Protein AF-A0A3B8JFV1-F1 (afdb_monomer_lite)

Sequence (85 aa):
VEVRSENDYGETAEKEIAKKRVDYFEAGTLVVWDVDVLRGQLIQVYRASEPLHPTVYRRGEIAWAEPALPGWSMAVERLFPPIWQ

pLDDT: mean 94.21, std 7.23, range [50.88, 98.44]

Foldseek 3Di:
DAEDDPPCDDDVNVVVVLVVLVVCLVVVNAWDWYAYVDPQQWIFIAGSVHRPHTDIGHQPDKDDGPPVDPPDIDHSNVSYDDPPD

Radius of gyration: 13.17 Å; chains: 1; bounding box: 35×34×31 Å

Structure (mmCIF, N/CA/C/O backbone):
data_AF-A0A3B8JFV1-F1
#
_entry.id   AF-A0A3B8JFV1-F1
#
loop_
_atom_site.group_PDB
_atom_site.id
_atom_site.type_symbol
_atom_site.label_atom_id
_atom_site.label_alt_id
_atom_site.label_comp_id
_atom_site.label_asym_id
_atom_site.label_entity_id
_atom_site.label_seq_id
_atom_site.pdbx_PDB_ins_code
_atom_site.Cartn_x
_atom_site.Cartn_y
_atom_site.Cartn_z
_atom_site.occupancy
_atom_site.B_iso_or_equiv
_atom_site.auth_seq_id
_atom_site.auth_comp_id
_atom_site.auth_asym_id
_atom_site.auth_atom_id
_atom_site.pdbx_PDB_model_num
ATOM 1 N N . VAL A 1 1 ? 4.530 -1.203 2.648 1.00 95.88 1 VAL A N 1
ATOM 2 C CA . VAL A 1 1 ? 3.113 -1.179 3.081 1.00 95.88 1 VAL A CA 1
ATOM 3 C C . VAL A 1 1 ? 2.871 0.183 3.691 1.00 95.88 1 VAL A C 1
ATOM 5 O O . VAL A 1 1 ? 3.685 0.590 4.506 1.00 95.88 1 VAL A O 1
ATOM 8 N N . GLU A 1 2 ? 1.814 0.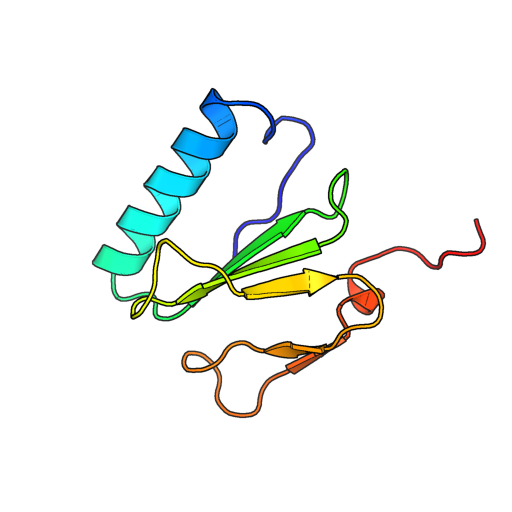862 3.273 1.00 96.44 2 GLU A N 1
ATOM 9 C CA . GLU A 1 2 ? 1.332 2.139 3.798 1.00 96.44 2 GLU A CA 1
ATOM 10 C C . GLU A 1 2 ? -0.021 1.881 4.458 1.00 96.44 2 GLU A C 1
ATOM 12 O O . GLU A 1 2 ? -0.884 1.244 3.854 1.00 96.44 2 GLU A O 1
ATOM 17 N N . VAL A 1 3 ? -0.198 2.319 5.701 1.00 95.81 3 VAL A N 1
ATOM 18 C CA . VAL A 1 3 ? -1.465 2.181 6.430 1.00 95.81 3 VAL A CA 1
ATOM 19 C C . VAL A 1 3 ? -1.979 3.577 6.717 1.00 95.81 3 VAL A C 1
ATOM 21 O O . VAL A 1 3 ? -1.289 4.362 7.365 1.00 95.81 3 VAL A O 1
ATOM 24 N N . ARG A 1 4 ? -3.180 3.882 6.226 1.00 95.75 4 ARG A N 1
ATOM 25 C CA . ARG A 1 4 ? -3.764 5.214 6.360 1.00 95.75 4 ARG A CA 1
ATOM 26 C C . ARG A 1 4 ? -4.190 5.498 7.793 1.00 95.75 4 ARG A C 1
ATOM 28 O O . ARG A 1 4 ? -4.845 4.685 8.446 1.00 95.75 4 ARG A O 1
ATOM 35 N N . SER A 1 5 ? -3.867 6.701 8.238 1.00 93.94 5 SER A N 1
ATOM 36 C CA . SER A 1 5 ? -4.351 7.341 9.456 1.00 93.94 5 SER A CA 1
ATOM 37 C C . SER A 1 5 ? -5.453 8.358 9.137 1.00 93.94 5 SER A C 1
ATOM 39 O O . SER A 1 5 ? -5.755 8.635 7.977 1.00 93.94 5 SER A O 1
ATOM 41 N N . GLU A 1 6 ? -6.073 8.943 10.163 1.00 92.62 6 GLU A N 1
ATOM 42 C CA . GLU A 1 6 ? -7.180 9.906 10.024 1.00 92.62 6 GLU A CA 1
ATOM 43 C C . GLU A 1 6 ? -6.857 11.128 9.149 1.00 92.62 6 GLU A C 1
ATOM 45 O O . GLU A 1 6 ? -7.768 11.719 8.565 1.00 92.62 6 GLU A O 1
ATOM 50 N N . ASN A 1 7 ? -5.575 11.484 9.038 1.00 93.19 7 ASN A N 1
ATOM 51 C CA . ASN A 1 7 ? -5.099 12.643 8.283 1.00 93.19 7 ASN A CA 1
ATOM 52 C C . ASN A 1 7 ? -4.660 12.299 6.850 1.00 93.19 7 ASN A C 1
ATOM 54 O O . ASN A 1 7 ? -4.316 13.198 6.087 1.00 93.19 7 ASN A O 1
ATOM 58 N N . ASP A 1 8 ? -4.715 11.025 6.457 1.00 94.44 8 ASP A N 1
ATOM 59 C CA . ASP A 1 8 ? -4.275 10.550 5.140 1.00 94.44 8 ASP A CA 1
ATOM 60 C C . ASP A 1 8 ? -5.413 10.568 4.101 1.00 94.44 8 ASP A C 1
ATOM 62 O O . ASP A 1 8 ? -5.571 9.651 3.290 1.00 94.44 8 ASP A O 1
ATOM 66 N N . TYR A 1 9 ? -6.232 11.626 4.129 1.00 94.75 9 TYR A N 1
ATOM 67 C CA . TYR A 1 9 ? -7.361 11.810 3.216 1.00 94.75 9 TYR A CA 1
ATOM 68 C C . TYR A 1 9 ? -7.421 13.215 2.629 1.00 94.75 9 TYR A C 1
ATOM 70 O O . TYR A 1 9 ? -7.085 14.208 3.273 1.00 94.75 9 TYR A O 1
ATOM 78 N N . GLY A 1 10 ? -7.957 13.290 1.413 1.00 95.56 10 GLY A N 1
ATOM 79 C CA . GLY A 1 10 ? -8.058 14.523 0.642 1.00 95.56 10 GLY A CA 1
ATOM 80 C C . GLY A 1 10 ? -6.930 14.648 -0.376 1.00 95.56 10 GLY A C 1
ATOM 81 O O . GLY A 1 10 ? -5.961 13.895 -0.361 1.00 95.56 10 GLY A O 1
ATOM 82 N N . GLU A 1 11 ? -7.073 15.610 -1.285 1.00 96.81 11 GLU A N 1
ATOM 83 C CA . GLU A 1 11 ? -6.232 15.720 -2.481 1.00 96.81 11 GLU A CA 1
ATOM 84 C C . GLU A 1 11 ? -4.727 15.763 -2.168 1.00 96.81 11 GLU A C 1
ATOM 86 O O . GLU A 1 11 ? -3.937 15.098 -2.836 1.00 96.81 11 GLU A O 1
ATOM 91 N N . THR A 1 12 ? -4.324 16.510 -1.138 1.00 96.88 12 THR A N 1
ATOM 92 C CA . THR A 1 12 ? -2.919 16.588 -0.720 1.00 96.88 12 THR A CA 1
ATOM 93 C C . THR A 1 12 ? -2.403 15.239 -0.229 1.00 96.88 12 THR A C 1
ATOM 95 O O . THR A 1 12 ? -1.332 14.816 -0.650 1.00 96.88 12 THR A O 1
ATOM 98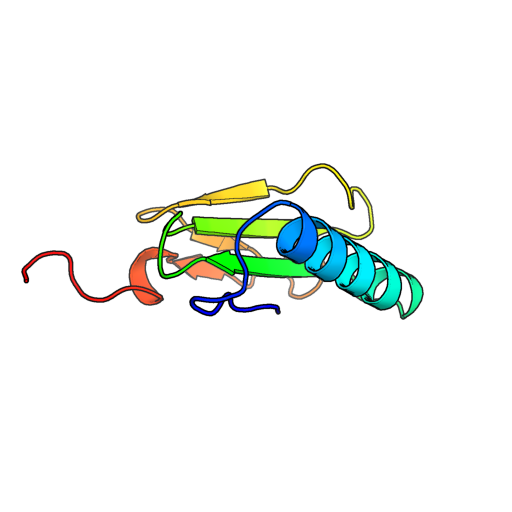 N N . ALA A 1 13 ? -3.165 14.533 0.609 1.00 95.31 13 ALA A N 1
ATOM 99 C CA . ALA A 1 13 ? -2.755 13.231 1.124 1.00 95.31 13 ALA A CA 1
ATOM 100 C C . ALA A 1 13 ? -2.624 12.188 0.003 1.00 95.31 13 ALA A C 1
ATOM 102 O O . ALA A 1 13 ? -1.647 11.442 -0.022 1.00 95.31 13 ALA A O 1
ATOM 103 N N . GLU A 1 14 ? -3.539 12.187 -0.975 1.00 95.25 14 GLU A N 1
ATOM 104 C CA . GLU A 1 14 ? -3.431 11.298 -2.141 1.00 95.25 14 GLU A CA 1
ATOM 105 C C . GLU A 1 14 ? -2.159 11.571 -2.954 1.00 95.25 14 GLU A C 1
ATOM 107 O O . GLU A 1 14 ? -1.498 10.633 -3.404 1.00 95.25 14 GLU A O 1
ATOM 112 N N . LYS A 1 15 ? -1.783 12.847 -3.119 1.00 96.56 15 LYS A N 1
ATOM 113 C CA . LYS A 1 15 ? -0.539 13.234 -3.803 1.00 96.56 15 LYS A CA 1
ATOM 114 C C . LYS A 1 15 ? 0.697 12.783 -3.030 1.00 96.56 15 LYS A C 1
ATOM 116 O O . LYS A 1 15 ? 1.621 12.254 -3.643 1.00 96.56 15 LYS A O 1
ATOM 121 N N . GLU A 1 16 ? 0.712 12.945 -1.709 1.00 96.44 16 GLU A N 1
ATOM 122 C CA . GLU A 1 16 ? 1.841 12.519 -0.875 1.00 96.44 16 GLU A CA 1
ATOM 123 C C . GLU A 1 16 ? 1.999 10.993 -0.859 1.00 96.44 16 GLU A C 1
ATOM 125 O O . GLU A 1 16 ? 3.110 10.491 -1.037 1.00 96.44 16 GLU A O 1
ATOM 130 N N . ILE A 1 17 ? 0.902 10.235 -0.739 1.00 95.19 17 ILE A N 1
ATOM 131 C CA . ILE A 1 17 ? 0.937 8.769 -0.864 1.00 95.19 17 ILE A CA 1
ATOM 132 C C . ILE A 1 17 ? 1.433 8.376 -2.259 1.00 95.19 17 ILE A C 1
ATOM 134 O O . ILE A 1 17 ? 2.310 7.520 -2.382 1.00 95.19 17 ILE A O 1
ATOM 138 N N . ALA A 1 18 ? 0.925 9.011 -3.321 1.00 96.12 18 ALA A N 1
ATOM 139 C CA . ALA A 1 18 ? 1.370 8.728 -4.683 1.00 96.12 18 ALA A CA 1
AT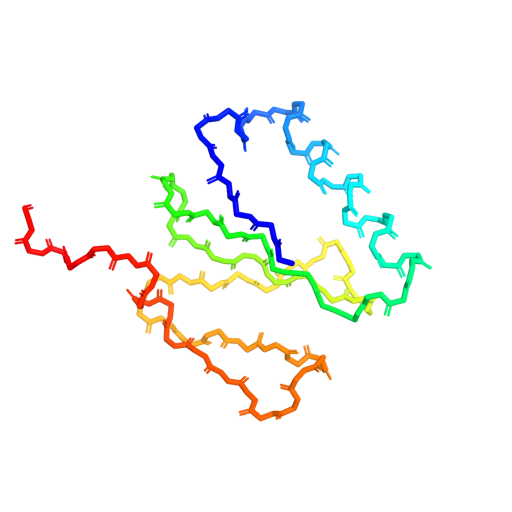OM 140 C C . ALA A 1 18 ? 2.871 8.989 -4.872 1.00 96.12 18 ALA A C 1
ATOM 142 O O . ALA A 1 18 ? 3.551 8.157 -5.469 1.00 96.12 18 ALA A O 1
ATOM 143 N N . LYS A 1 19 ? 3.393 10.089 -4.319 1.00 96.50 19 LYS A N 1
ATOM 144 C CA . LYS A 1 19 ? 4.819 10.425 -4.361 1.00 96.50 19 LYS A CA 1
ATOM 145 C C . LYS A 1 19 ? 5.673 9.372 -3.653 1.00 96.50 19 LYS A C 1
ATOM 147 O O . LYS A 1 19 ? 6.603 8.854 -4.259 1.00 96.50 19 LYS A O 1
ATOM 152 N N . LYS A 1 20 ? 5.308 8.975 -2.429 1.00 96.06 20 LYS A N 1
ATOM 153 C CA . LYS A 1 20 ? 6.016 7.907 -1.699 1.00 96.06 20 LYS A CA 1
ATOM 154 C C . LYS A 1 20 ? 6.063 6.600 -2.490 1.00 96.06 20 LYS A C 1
ATOM 156 O O . LYS A 1 20 ? 7.097 5.942 -2.535 1.00 96.06 20 LYS A O 1
ATOM 161 N N . ARG A 1 21 ? 4.955 6.222 -3.143 1.00 97.31 21 ARG A N 1
ATOM 162 C CA . ARG A 1 21 ? 4.912 5.013 -3.984 1.00 97.31 21 ARG A CA 1
ATOM 163 C C . ARG A 1 21 ? 5.910 5.084 -5.138 1.00 97.31 21 ARG A C 1
ATOM 165 O O . ARG A 1 21 ? 6.538 4.070 -5.420 1.00 97.31 21 ARG A O 1
ATOM 172 N N . VAL A 1 22 ? 6.056 6.245 -5.784 1.00 97.44 22 VAL A N 1
ATOM 173 C CA . VAL A 1 22 ? 7.063 6.445 -6.841 1.00 97.44 22 VAL A CA 1
ATOM 174 C C . VAL A 1 22 ? 8.461 6.196 -6.283 1.00 97.44 22 VAL A C 1
ATOM 176 O O . VAL A 1 22 ? 9.158 5.333 -6.811 1.00 97.44 22 VAL A O 1
ATOM 179 N N . ASP A 1 23 ? 8.813 6.837 -5.166 1.00 97.88 23 ASP A N 1
ATOM 180 C CA . ASP A 1 23 ? 10.125 6.668 -4.527 1.00 97.88 23 ASP A CA 1
ATOM 181 C C . ASP A 1 23 ? 10.395 5.190 -4.167 1.00 97.88 23 ASP A C 1
ATOM 183 O O . ASP A 1 23 ? 11.496 4.671 -4.358 1.00 97.88 23 ASP A O 1
ATOM 187 N N . TYR A 1 24 ? 9.376 4.464 -3.691 1.00 98.25 24 TYR A N 1
ATOM 188 C CA . TYR A 1 24 ? 9.488 3.034 -3.390 1.00 98.25 24 TYR A CA 1
ATOM 189 C C . TYR A 1 24 ? 9.749 2.182 -4.629 1.00 98.25 24 TYR A C 1
ATOM 191 O O . TYR A 1 24 ? 10.575 1.265 -4.568 1.00 98.25 24 TYR A O 1
ATOM 199 N N . PHE A 1 25 ? 9.063 2.458 -5.738 1.00 97.94 25 PHE A N 1
ATOM 200 C CA . PHE A 1 25 ? 9.273 1.738 -6.991 1.00 97.94 25 PHE A CA 1
ATOM 201 C C . PHE A 1 25 ? 10.643 2.047 -7.604 1.00 97.94 25 PHE A C 1
ATOM 203 O O . PHE A 1 25 ? 11.320 1.121 -8.047 1.00 97.94 25 PHE A O 1
ATOM 210 N N . GLU A 1 26 ? 11.101 3.301 -7.555 1.00 97.62 26 GLU A N 1
ATOM 211 C CA . GLU A 1 26 ? 12.456 3.683 -7.981 1.00 97.62 26 GLU A CA 1
ATOM 212 C C . GLU A 1 26 ? 13.542 2.995 -7.139 1.00 97.62 26 GLU A C 1
ATOM 214 O O . GLU A 1 26 ? 14.586 2.607 -7.664 1.00 97.62 26 GLU A O 1
ATOM 219 N N . ALA A 1 27 ? 13.269 2.748 -5.854 1.00 98.00 27 ALA A N 1
ATOM 220 C CA . ALA A 1 27 ? 14.136 1.978 -4.962 1.00 98.00 27 ALA A CA 1
ATOM 221 C C . ALA A 1 27 ? 14.065 0.446 -5.166 1.00 98.00 27 ALA A C 1
ATOM 223 O O . ALA A 1 27 ? 14.687 -0.304 -4.412 1.00 98.00 27 ALA A O 1
ATOM 224 N N . GLY A 1 28 ? 13.319 -0.045 -6.162 1.00 97.81 28 GLY A N 1
ATOM 225 C CA . GLY A 1 28 ? 13.230 -1.471 -6.495 1.00 97.81 28 GLY A CA 1
ATOM 226 C C . GLY A 1 28 ? 12.165 -2.257 -5.722 1.00 97.81 28 GLY A C 1
ATOM 227 O O . GLY A 1 28 ? 12.157 -3.488 -5.768 1.00 97.81 28 GLY A O 1
ATOM 228 N N . THR A 1 29 ? 11.243 -1.582 -5.028 1.00 98.25 29 THR A N 1
ATOM 229 C CA . THR A 1 29 ? 10.076 -2.250 -4.428 1.00 98.25 29 THR A CA 1
ATOM 230 C C . THR A 1 29 ? 9.221 -2.872 -5.530 1.00 98.25 29 THR A C 1
ATOM 232 O O . THR A 1 29 ? 8.903 -2.213 -6.509 1.00 98.25 29 THR A O 1
ATOM 235 N N . LEU A 1 30 ? 8.805 -4.132 -5.385 1.00 98.38 30 LEU A N 1
ATOM 236 C CA . LEU A 1 30 ? 7.990 -4.801 -6.411 1.00 98.38 30 LEU A CA 1
ATOM 237 C C . LEU A 1 30 ? 6.486 -4.552 -6.242 1.00 98.38 30 LEU A C 1
ATOM 239 O O . LEU A 1 30 ? 5.748 -4.487 -7.227 1.00 98.38 30 LEU A O 1
ATOM 243 N N . VAL A 1 31 ? 6.026 -4.432 -4.994 1.00 98.44 31 VAL A N 1
ATOM 244 C CA . VAL A 1 31 ? 4.610 -4.317 -4.629 1.00 98.44 31 VAL A CA 1
ATOM 245 C C . VAL A 1 31 ? 4.452 -3.353 -3.456 1.00 98.44 31 VAL A C 1
ATOM 247 O O . VAL A 1 31 ? 5.140 -3.489 -2.445 1.00 98.44 31 VAL A O 1
ATOM 250 N N . VAL A 1 32 ? 3.503 -2.421 -3.554 1.00 98.44 32 VAL A N 1
ATOM 251 C CA . VAL A 1 32 ? 3.103 -1.537 -2.452 1.00 98.44 32 VAL A CA 1
ATOM 252 C C . VAL A 1 32 ? 1.626 -1.751 -2.144 1.00 98.44 32 VAL A C 1
ATOM 254 O O . VAL A 1 32 ? 0.779 -1.656 -3.027 1.00 98.44 32 VAL A O 1
ATOM 257 N N . TRP A 1 33 ? 1.319 -2.034 -0.881 1.00 98.19 33 TRP A N 1
ATOM 258 C CA . TRP A 1 33 ? -0.048 -2.036 -0.360 1.00 98.19 33 TRP A CA 1
ATOM 259 C C . TRP A 1 33 ? -0.336 -0.687 0.293 1.00 98.19 33 TRP A C 1
ATOM 261 O O . TRP A 1 33 ? 0.411 -0.308 1.192 1.00 98.19 33 TRP A O 1
ATOM 271 N N . ASP A 1 34 ? -1.393 -0.009 -0.144 1.00 97.62 34 ASP A N 1
ATOM 272 C CA . ASP A 1 34 ? -2.027 1.138 0.519 1.00 97.62 34 ASP A CA 1
ATOM 273 C C . ASP A 1 34 ? -3.303 0.628 1.205 1.00 97.62 34 ASP A C 1
ATOM 275 O O . ASP A 1 34 ? -4.237 0.167 0.542 1.00 97.62 34 ASP A O 1
ATOM 279 N N . VAL A 1 35 ? -3.287 0.603 2.535 1.00 96.94 35 VAL A N 1
ATOM 280 C CA . VAL A 1 35 ? -4.297 -0.035 3.381 1.00 96.94 35 VAL A CA 1
ATOM 281 C C . VAL A 1 35 ? -5.145 1.041 4.049 1.00 96.94 35 VAL A C 1
ATOM 283 O O . VAL A 1 35 ? -4.672 1.765 4.926 1.00 96.94 35 VAL A O 1
ATOM 286 N N . ASP A 1 36 ? -6.421 1.100 3.681 1.00 95.31 36 ASP A N 1
ATOM 287 C CA . ASP A 1 36 ? -7.410 1.970 4.307 1.00 95.31 36 ASP A CA 1
ATOM 288 C C . ASP A 1 36 ? -8.298 1.144 5.241 1.00 95.31 36 ASP A C 1
ATOM 290 O O . ASP A 1 36 ? -9.216 0.454 4.793 1.00 95.31 36 ASP A O 1
ATOM 294 N N . VAL A 1 37 ? -8.029 1.222 6.548 1.00 90.56 37 VAL A N 1
ATOM 295 C CA . VAL A 1 37 ? -8.853 0.560 7.571 1.00 90.56 37 VAL A CA 1
ATOM 296 C C . VAL A 1 37 ? -9.978 1.437 8.133 1.00 90.56 37 VAL A C 1
ATOM 298 O O . VAL A 1 37 ? -10.810 0.933 8.887 1.00 90.56 37 VAL A O 1
ATOM 301 N N . LEU A 1 38 ? -10.021 2.731 7.789 1.00 88.81 38 LEU A N 1
ATOM 302 C CA . LEU A 1 38 ? -10.903 3.702 8.448 1.00 88.81 38 LEU A CA 1
ATOM 303 C C . LEU A 1 38 ? -12.099 4.098 7.582 1.00 88.81 38 LEU A C 1
ATOM 305 O O . LEU A 1 38 ? -13.226 4.067 8.068 1.00 88.81 38 LEU A O 1
ATOM 309 N N . ARG A 1 39 ? -11.879 4.490 6.321 1.00 86.81 39 ARG A N 1
ATOM 310 C CA . ARG A 1 39 ? -12.944 5.021 5.452 1.00 86.81 39 ARG A CA 1
ATOM 311 C C . ARG A 1 39 ? -13.341 4.028 4.374 1.00 86.81 39 ARG A C 1
ATOM 313 O O . ARG A 1 39 ? -14.484 3.589 4.332 1.00 86.81 39 ARG A O 1
ATOM 320 N N . GLY A 1 40 ? -12.404 3.684 3.500 1.00 80.88 40 GLY A N 1
ATOM 321 C CA . GLY A 1 40 ? -12.635 2.805 2.359 1.00 80.88 40 GLY A CA 1
ATOM 322 C C . GLY A 1 40 ? -12.738 1.330 2.734 1.00 80.88 40 GLY A C 1
ATOM 323 O O . GLY A 1 40 ? -13.323 0.563 1.972 1.00 80.88 40 GLY A O 1
ATOM 324 N N . GLN A 1 41 ? -12.187 0.939 3.890 1.00 88.88 41 GLN A N 1
ATOM 325 C CA . GLN A 1 41 ? -12.137 -0.450 4.360 1.00 88.88 41 GLN A CA 1
ATOM 326 C C . GLN A 1 41 ? -11.658 -1.429 3.276 1.00 88.88 41 GLN A C 1
ATOM 328 O O . GLN A 1 41 ? -12.273 -2.465 2.999 1.00 88.88 41 GLN A O 1
ATOM 333 N N . LEU A 1 42 ? -10.554 -1.061 2.629 1.00 95.25 42 LEU A N 1
ATOM 334 C CA . LEU A 1 42 ? -10.027 -1.715 1.439 1.00 95.25 42 LEU A CA 1
ATOM 335 C C . LEU A 1 42 ? -8.497 -1.678 1.408 1.00 95.25 42 LEU A C 1
ATOM 337 O O . LEU A 1 42 ? -7.848 -0.940 2.147 1.00 95.25 42 LEU A O 1
ATOM 341 N N . ILE A 1 43 ? -7.924 -2.476 0.515 1.00 97.62 43 ILE A N 1
ATOM 342 C CA . ILE A 1 43 ? -6.495 -2.522 0.220 1.00 97.62 43 ILE A CA 1
ATOM 343 C C . ILE A 1 43 ? -6.310 -2.220 -1.263 1.00 97.62 43 ILE A C 1
ATOM 345 O O . ILE A 1 43 ? -6.873 -2.916 -2.107 1.00 97.62 43 ILE A O 1
ATOM 349 N N . GLN A 1 44 ? -5.493 -1.225 -1.593 1.00 97.81 44 GLN A N 1
ATOM 350 C CA . GLN A 1 44 ? -5.034 -0.975 -2.957 1.00 97.81 44 GLN A CA 1
ATOM 351 C C . GLN A 1 44 ? -3.621 -1.536 -3.119 1.00 97.81 44 GLN A C 1
ATOM 353 O O . GLN A 1 44 ? -2.689 -1.121 -2.430 1.00 97.81 44 GLN A O 1
ATOM 358 N N . VAL A 1 45 ? -3.455 -2.492 -4.028 1.00 98.19 45 VAL A N 1
ATOM 359 C CA . VAL A 1 45 ? -2.176 -3.150 -4.305 1.00 98.19 45 VAL A CA 1
ATOM 360 C C . VAL A 1 45 ? -1.624 -2.644 -5.626 1.00 98.19 45 VAL A C 1
ATOM 362 O O . VAL A 1 45 ? -2.130 -2.981 -6.695 1.00 98.19 45 VAL A O 1
ATOM 365 N N . TYR A 1 46 ? -0.561 -1.857 -5.535 1.00 98.31 46 TYR A N 1
ATOM 366 C CA . TYR A 1 46 ? 0.193 -1.333 -6.665 1.00 98.31 46 TYR A CA 1
ATOM 367 C C . TYR A 1 46 ? 1.374 -2.251 -6.962 1.00 98.31 46 TYR A C 1
ATOM 369 O O . TYR A 1 46 ? 2.053 -2.712 -6.042 1.00 98.31 46 TYR A O 1
ATOM 377 N N . ARG A 1 47 ? 1.648 -2.491 -8.244 1.00 98.19 47 ARG A N 1
ATOM 378 C CA . ARG A 1 47 ? 2.793 -3.293 -8.696 1.00 98.19 47 ARG A CA 1
ATOM 379 C C . ARG A 1 47 ? 3.737 -2.425 -9.506 1.00 98.19 47 ARG A C 1
ATOM 381 O O . ARG A 1 47 ? 3.276 -1.563 -10.242 1.00 98.19 47 ARG A O 1
ATOM 388 N N . ALA A 1 48 ? 5.035 -2.702 -9.437 1.00 97.62 48 ALA A N 1
ATOM 389 C CA . ALA A 1 48 ? 6.037 -1.962 -10.207 1.00 97.62 48 ALA A CA 1
ATOM 390 C C . ALA A 1 48 ? 5.779 -2.014 -11.727 1.00 97.62 48 ALA A C 1
ATOM 392 O O . ALA A 1 48 ? 6.078 -1.061 -12.437 1.00 97.62 48 ALA A O 1
ATOM 393 N N . SER A 1 49 ? 5.181 -3.103 -12.226 1.00 96.31 49 SER A N 1
ATOM 394 C CA . SER A 1 49 ? 4.790 -3.256 -13.634 1.00 96.31 49 SER A CA 1
ATOM 395 C C . SER A 1 49 ? 3.575 -2.416 -14.038 1.00 96.31 49 SER A C 1
ATOM 397 O O . SER A 1 49 ? 3.365 -2.184 -15.223 1.00 96.31 49 SER A O 1
ATOM 399 N N . GLU A 1 50 ? 2.753 -2.003 -13.072 1.00 94.69 50 GLU A N 1
ATOM 400 C CA . GLU A 1 50 ? 1.519 -1.251 -13.299 1.00 94.69 50 GLU A CA 1
ATOM 401 C C . GLU A 1 50 ? 1.239 -0.298 -12.113 1.00 94.69 50 GLU A C 1
ATOM 403 O O . GLU A 1 50 ? 0.293 -0.481 -11.341 1.00 94.69 50 GLU A O 1
ATOM 408 N N . PRO A 1 51 ? 2.086 0.729 -11.911 1.00 94.25 51 PRO A N 1
ATOM 409 C CA . PRO A 1 51 ? 2.103 1.518 -10.675 1.00 94.25 51 PRO A CA 1
ATOM 410 C C . PRO A 1 51 ? 0.941 2.518 -10.553 1.00 94.25 51 PRO A C 1
ATOM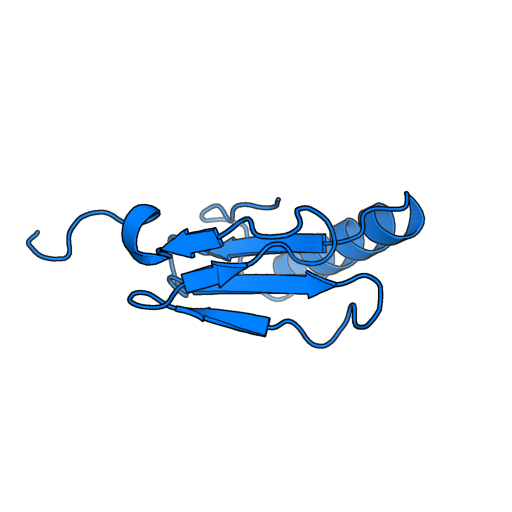 412 O O . PRO A 1 51 ? 0.796 3.154 -9.511 1.00 94.25 51 PRO A O 1
ATOM 415 N N . LEU A 1 52 ? 0.116 2.670 -11.595 1.00 94.38 52 LEU A N 1
ATOM 416 C CA . LEU A 1 52 ? -1.018 3.605 -11.637 1.00 94.38 52 LEU A CA 1
ATOM 417 C C . LEU A 1 52 ? -2.390 2.920 -11.593 1.00 94.38 52 LEU A C 1
ATOM 419 O O . LEU A 1 52 ? -3.390 3.594 -11.350 1.00 94.38 52 LEU A O 1
ATOM 423 N N . HIS A 1 53 ? -2.449 1.600 -11.785 1.00 96.31 53 HIS A N 1
ATOM 424 C CA . HIS A 1 53 ? -3.698 0.837 -11.781 1.00 96.31 53 HIS A CA 1
ATOM 425 C C . HIS A 1 53 ? -3.638 -0.233 -10.686 1.00 96.31 53 HIS A C 1
ATOM 427 O O . HIS A 1 53 ? -3.222 -1.364 -10.934 1.00 96.31 53 HIS A O 1
ATOM 433 N N . PRO A 1 54 ? -3.999 0.114 -9.438 1.00 97.44 54 PRO A N 1
ATOM 434 C CA . PRO A 1 54 ? -3.953 -0.846 -8.350 1.00 97.44 54 PRO A CA 1
ATOM 435 C C . PRO A 1 54 ? -5.029 -1.916 -8.516 1.00 97.44 54 PRO A C 1
ATOM 437 O O . PRO A 1 54 ? -6.148 -1.647 -8.955 1.00 97.44 54 PRO A O 1
ATOM 440 N N . THR A 1 55 ? -4.737 -3.122 -8.039 1.00 98.06 55 THR A N 1
ATOM 441 C CA . THR A 1 55 ? -5.795 -4.081 -7.709 1.00 98.06 55 THR A CA 1
ATOM 442 C C . THR A 1 55 ? -6.416 -3.678 -6.376 1.00 98.06 55 THR A C 1
ATOM 444 O O . THR A 1 55 ? -5.698 -3.508 -5.393 1.00 98.06 55 THR A O 1
ATOM 447 N N . VAL A 1 56 ? -7.739 -3.533 -6.331 1.00 97.88 56 VAL A N 1
ATOM 448 C CA . VAL A 1 56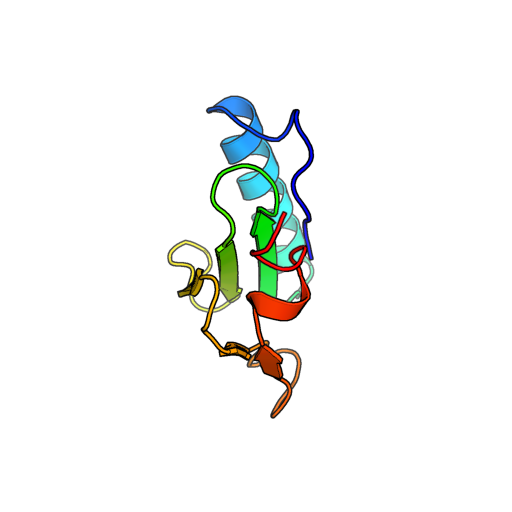 ? -8.467 -3.178 -5.107 1.00 97.88 56 VAL A CA 1
ATOM 449 C C . VAL A 1 56 ? -9.072 -4.432 -4.494 1.00 97.88 56 VAL A C 1
ATOM 451 O O . VAL A 1 56 ? -9.860 -5.099 -5.158 1.00 97.88 56 VAL A O 1
ATOM 454 N N . TYR A 1 57 ? -8.747 -4.703 -3.231 1.00 97.75 57 TYR A N 1
ATOM 455 C CA . TYR A 1 57 ? -9.366 -5.755 -2.429 1.00 97.75 57 TYR A CA 1
ATOM 456 C C . TYR A 1 57 ? -10.206 -5.157 -1.297 1.00 97.75 57 TYR A C 1
ATOM 458 O O . TYR A 1 57 ? -9.795 -4.197 -0.650 1.00 97.75 57 TYR A O 1
ATOM 466 N N . ARG A 1 58 ? -11.370 -5.735 -1.029 1.00 95.38 58 ARG A N 1
ATOM 467 C CA . ARG A 1 58 ? -12.353 -5.324 -0.020 1.00 95.38 58 ARG A CA 1
ATOM 468 C C . ARG A 1 58 ? -12.550 -6.425 1.019 1.00 95.38 58 ARG A C 1
ATOM 470 O O . ARG A 1 58 ? -12.084 -7.554 0.857 1.00 95.38 58 ARG A O 1
ATOM 477 N N . ARG A 1 59 ? -13.255 -6.100 2.106 1.00 92.44 59 ARG A N 1
ATOM 478 C CA . ARG A 1 59 ? -13.686 -7.088 3.112 1.00 92.44 59 ARG A CA 1
ATOM 479 C C . ARG A 1 59 ? -14.355 -8.298 2.442 1.00 92.44 59 ARG A C 1
ATOM 481 O O . ARG A 1 59 ? -15.088 -8.149 1.468 1.00 92.44 59 ARG A O 1
ATOM 488 N N . GLY A 1 60 ? -14.072 -9.492 2.959 1.00 92.69 60 GLY A N 1
ATOM 489 C CA . GLY A 1 60 ? -14.483 -10.771 2.362 1.00 92.69 60 GLY A CA 1
ATOM 490 C C . GLY A 1 60 ? -13.576 -11.319 1.247 1.00 92.69 60 GLY A C 1
ATOM 491 O O . GLY A 1 60 ? -13.676 -12.503 0.934 1.00 92.69 60 GLY A O 1
ATOM 492 N N . GLU A 1 61 ? -12.664 -10.523 0.681 1.00 96.62 61 GLU A N 1
ATOM 493 C CA . GLU A 1 61 ? -11.737 -10.984 -0.362 1.00 96.62 61 GLU A CA 1
ATOM 494 C C . GLU A 1 61 ? -10.397 -11.484 0.214 1.00 96.62 61 GLU A C 1
ATOM 496 O O . GLU A 1 61 ? -10.078 -11.312 1.397 1.00 96.62 61 GLU A O 1
ATOM 501 N N . ILE A 1 62 ? -9.594 -12.121 -0.644 1.00 98.00 62 ILE A N 1
ATOM 502 C CA . ILE A 1 62 ? -8.228 -12.570 -0.348 1.00 98.00 62 ILE A CA 1
ATOM 503 C C . ILE A 1 62 ? -7.259 -11.700 -1.149 1.00 98.00 62 ILE A C 1
ATOM 505 O O . ILE A 1 62 ? -7.280 -11.718 -2.379 1.00 98.00 62 ILE A O 1
ATOM 509 N N . ALA A 1 63 ? -6.406 -10.960 -0.446 1.00 97.81 63 ALA A N 1
ATOM 510 C CA . ALA A 1 63 ? -5.387 -10.108 -1.040 1.00 97.81 63 ALA A CA 1
ATOM 511 C C . ALA A 1 63 ? -4.054 -10.858 -1.200 1.00 97.81 63 ALA A C 1
ATOM 513 O O . ALA A 1 63 ? -3.670 -11.665 -0.351 1.00 97.81 63 ALA A O 1
ATOM 514 N N . TRP A 1 64 ? -3.342 -10.554 -2.287 1.00 98.12 64 TRP A N 1
ATOM 515 C CA . TRP A 1 64 ? -2.088 -11.199 -2.694 1.00 98.12 64 TRP A CA 1
ATOM 516 C C . TRP A 1 64 ? -0.949 -10.185 -2.788 1.00 98.12 64 TRP A C 1
ATOM 518 O O . TRP A 1 64 ? -1.178 -9.012 -3.092 1.00 98.12 64 TRP A O 1
ATOM 528 N N . ALA A 1 65 ? 0.285 -10.644 -2.583 1.00 97.56 65 ALA A N 1
ATOM 529 C CA . ALA A 1 65 ? 1.489 -9.812 -2.661 1.00 97.56 65 ALA A CA 1
ATOM 530 C C . ALA A 1 65 ? 2.412 -10.197 -3.832 1.00 97.56 65 ALA A C 1
ATOM 532 O O . ALA A 1 65 ? 3.605 -9.904 -3.811 1.00 97.56 65 ALA A O 1
ATOM 533 N N . GLU A 1 66 ? 1.865 -10.835 -4.869 1.00 97.25 66 GLU A N 1
ATOM 534 C CA . GLU A 1 66 ? 2.602 -11.175 -6.089 1.00 97.25 66 GLU A CA 1
ATOM 535 C C . GLU A 1 66 ? 3.076 -9.918 -6.841 1.00 97.25 66 GLU A C 1
ATOM 537 O O . GLU A 1 66 ? 2.270 -8.994 -7.024 1.00 97.25 66 GLU A O 1
ATOM 542 N N . PRO A 1 67 ? 4.327 -9.875 -7.340 1.00 97.25 67 PRO A N 1
ATOM 543 C CA . PRO A 1 67 ? 5.351 -10.933 -7.300 1.00 97.25 67 PRO A CA 1
ATOM 544 C C . PRO A 1 67 ? 6.312 -10.857 -6.094 1.00 97.25 67 PRO A C 1
ATOM 546 O O . PRO A 1 67 ? 7.276 -11.614 -6.030 1.00 97.25 67 PRO A O 1
ATOM 549 N N . ALA A 1 68 ? 6.110 -9.921 -5.159 1.00 97.69 68 ALA A N 1
ATOM 550 C CA . ALA A 1 68 ? 7.031 -9.697 -4.041 1.00 97.69 68 ALA A CA 1
ATOM 551 C C . ALA A 1 68 ? 7.092 -10.878 -3.059 1.00 97.69 68 ALA A C 1
ATOM 553 O O . ALA A 1 68 ? 8.149 -11.144 -2.493 1.00 97.69 68 ALA A O 1
ATOM 554 N N . LEU A 1 69 ? 5.968 -11.575 -2.857 1.00 97.50 69 LEU A N 1
ATOM 555 C CA . LEU A 1 69 ? 5.869 -12.762 -2.003 1.00 97.50 69 LEU A CA 1
ATOM 556 C C . LEU A 1 69 ? 5.070 -13.870 -2.715 1.00 97.50 69 LEU A C 1
ATOM 558 O O . LEU A 1 69 ? 3.847 -13.936 -2.550 1.00 97.50 69 LEU A O 1
ATOM 562 N N . PRO A 1 70 ? 5.739 -14.741 -3.490 1.00 97.56 70 PRO A N 1
ATOM 563 C CA . PRO A 1 70 ? 5.072 -15.807 -4.226 1.00 97.56 70 PRO A CA 1
ATOM 564 C C . PRO A 1 70 ? 4.280 -16.769 -3.334 1.00 97.56 70 PRO A C 1
ATOM 566 O O . PRO A 1 70 ? 4.794 -17.279 -2.338 1.00 97.56 70 PRO A O 1
ATOM 569 N N . GLY A 1 71 ? 3.020 -17.016 -3.691 1.00 96.69 71 GLY A N 1
ATOM 570 C CA . GLY A 1 71 ? 2.096 -17.898 -2.972 1.00 96.69 71 GLY A CA 1
ATOM 571 C C . GLY A 1 71 ? 1.567 -17.341 -1.646 1.00 96.69 71 GLY A C 1
ATOM 572 O O . GLY A 1 71 ? 0.724 -17.979 -1.010 1.00 96.69 71 GLY A O 1
ATOM 573 N N . TRP A 1 72 ? 2.019 -16.160 -1.216 1.00 97.69 72 TRP A N 1
ATOM 574 C CA . TRP A 1 72 ? 1.518 -15.529 -0.002 1.00 97.69 72 TRP A CA 1
ATOM 575 C C . TRP A 1 72 ? 0.174 -14.840 -0.256 1.00 97.69 72 TRP A C 1
ATOM 577 O O . TRP A 1 72 ? -0.009 -14.118 -1.240 1.00 97.69 72 TRP A O 1
ATOM 587 N N . SER A 1 73 ? -0.762 -15.021 0.675 1.00 97.62 73 SER A N 1
ATOM 588 C CA . SER A 1 73 ? -2.065 -14.361 0.650 1.00 97.62 73 SER A CA 1
ATOM 589 C C . SER A 1 73 ? -2.593 -14.090 2.057 1.00 97.62 73 SER A C 1
ATOM 591 O O . SER A 1 73 ? -2.154 -14.693 3.040 1.00 97.62 73 SER A O 1
ATOM 593 N N . MET A 1 74 ? -3.560 -13.179 2.155 1.00 96.12 74 MET A N 1
ATOM 594 C CA . MET A 1 74 ? -4.234 -12.848 3.406 1.00 96.12 74 MET A CA 1
ATOM 595 C C . MET A 1 74 ? -5.705 -12.511 3.161 1.00 96.12 74 MET A C 1
ATOM 597 O O . MET A 1 74 ? -6.035 -11.744 2.259 1.00 96.12 74 MET A O 1
ATOM 601 N N . ALA A 1 75 ? -6.596 -13.040 4.002 1.00 96.62 75 ALA A N 1
ATOM 602 C CA . ALA A 1 75 ? -7.994 -12.616 4.020 1.00 96.62 75 ALA A CA 1
ATOM 603 C C . ALA A 1 75 ? -8.096 -11.165 4.517 1.00 96.62 75 ALA A C 1
ATOM 605 O O . ALA A 1 75 ? -7.684 -10.875 5.642 1.00 96.62 75 ALA A O 1
ATOM 606 N N . VAL A 1 76 ? -8.671 -10.279 3.699 1.00 95.56 76 VAL A N 1
ATOM 607 C CA . VAL A 1 76 ? -8.787 -8.834 3.980 1.00 95.56 76 VAL A CA 1
ATOM 608 C C . VAL A 1 76 ? -9.558 -8.576 5.272 1.00 95.56 76 VAL A C 1
ATOM 610 O O . VAL A 1 76 ? -9.210 -7.685 6.039 1.00 95.56 76 VAL A O 1
AT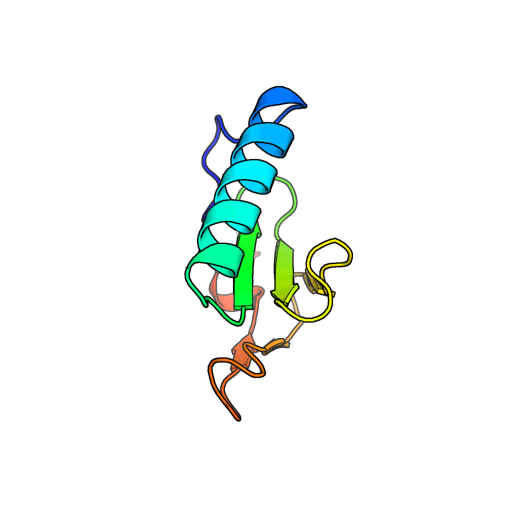OM 613 N N . GLU A 1 77 ? -10.544 -9.426 5.562 1.00 93.62 77 GLU A N 1
ATOM 614 C CA . GLU A 1 77 ? -11.350 -9.404 6.787 1.00 93.62 77 GLU A CA 1
ATOM 615 C C . GLU A 1 77 ? -10.508 -9.342 8.074 1.00 93.62 77 GLU A C 1
ATOM 617 O O . GLU A 1 77 ? -10.921 -8.721 9.047 1.00 93.62 77 GLU A O 1
ATOM 622 N N . ARG A 1 78 ? -9.304 -9.939 8.077 1.00 92.06 78 ARG A N 1
ATOM 623 C CA . ARG A 1 78 ? -8.422 -9.999 9.257 1.00 92.06 78 ARG A CA 1
ATOM 624 C C . ARG A 1 78 ? -7.865 -8.641 9.686 1.00 92.06 78 ARG A C 1
ATOM 626 O O . ARG A 1 78 ? -7.347 -8.543 10.793 1.00 92.06 78 ARG A O 1
ATOM 633 N N . LEU A 1 79 ? -7.935 -7.626 8.824 1.00 90.69 79 LEU A N 1
ATOM 634 C CA . LEU A 1 79 ? -7.469 -6.270 9.126 1.00 90.69 79 LEU A CA 1
ATOM 635 C C . LEU A 1 79 ? -8.510 -5.423 9.867 1.00 90.69 79 LEU A C 1
ATOM 637 O O . LEU A 1 79 ? -8.196 -4.312 10.285 1.00 90.69 79 LEU A O 1
ATOM 641 N N . PHE A 1 80 ? -9.734 -5.929 10.028 1.00 85.62 80 PHE A N 1
ATOM 642 C CA . PHE A 1 80 ? -10.855 -5.175 10.575 1.00 85.62 80 PHE A CA 1
ATOM 643 C C . PHE A 1 80 ? -11.393 -5.822 11.850 1.00 85.62 80 PHE A C 1
ATOM 645 O O . PHE A 1 80 ? -11.359 -7.049 11.980 1.00 85.62 80 PHE A O 1
ATOM 652 N N . PRO A 1 81 ? -11.970 -5.026 12.767 1.00 82.25 81 PRO A N 1
ATOM 653 C CA . PRO A 1 81 ? -12.810 -5.568 13.822 1.00 82.25 81 PRO A CA 1
ATOM 654 C C . PRO A 1 81 ? -13.945 -6.435 13.242 1.00 82.25 81 PRO A C 1
ATOM 656 O O . PRO A 1 81 ? -14.371 -6.218 12.096 1.00 82.25 81 PRO A O 1
ATOM 659 N N . PRO A 1 82 ? -14.460 -7.408 14.015 1.00 76.62 82 PRO A N 1
ATOM 660 C CA . PRO A 1 82 ? -15.666 -8.141 13.650 1.00 76.62 82 PRO A CA 1
ATOM 661 C C . PRO A 1 82 ? -16.840 -7.183 13.413 1.00 76.62 82 PRO A C 1
ATOM 663 O O . PRO A 1 82 ? -16.999 -6.206 14.134 1.00 76.62 82 PRO A O 1
ATOM 666 N N . ILE A 1 83 ? -17.698 -7.502 12.443 1.00 69.88 83 ILE A N 1
ATOM 667 C CA . ILE A 1 83 ? -18.850 -6.668 12.039 1.00 69.88 83 ILE A CA 1
ATOM 668 C C . ILE A 1 83 ? -19.945 -6.610 13.133 1.00 69.88 83 ILE A C 1
ATOM 670 O O . ILE A 1 83 ? -20.856 -5.796 13.063 1.00 69.88 83 ILE A O 1
ATOM 674 N N . TRP A 1 84 ? -19.873 -7.464 14.159 1.00 70.69 84 TRP A N 1
ATOM 675 C CA . TRP A 1 84 ? -20.893 -7.600 15.210 1.00 70.69 84 TRP A CA 1
ATOM 676 C C . TRP A 1 84 ? -20.687 -6.658 16.412 1.00 70.69 84 TRP A C 1
ATOM 678 O O . TRP A 1 84 ? -20.770 -7.111 17.554 1.00 70.69 84 TRP A O 1
ATOM 688 N N . GLN A 1 85 ? -20.405 -5.377 16.168 1.00 50.88 85 GLN A N 1
ATOM 689 C CA . GLN A 1 85 ? -20.298 -4.345 17.211 1.00 50.88 85 GLN A CA 1
ATOM 690 C C . GLN A 1 85 ? -21.427 -3.323 17.127 1.00 50.88 85 GLN A C 1
ATOM 692 O O . GLN A 1 85 ? -21.751 -2.896 15.998 1.00 50.88 85 GLN A O 1
#

Secondary structure (DSSP, 8-state):
-EE--TTS-SHHHHHHHHHHHHHHHHTT--EEEEEESSSS-EEEEEETTEEEEEEEEETTSEEE-TTTSTT-EEEGGGGS--S--